Protein AF-A0A328DQ25-F1 (afdb_monomer_lite)

Structure (mmCIF, N/CA/C/O backbone):
data_AF-A0A328DQ25-F1
#
_entry.id   AF-A0A328DQ25-F1
#
loop_
_atom_site.group_PDB
_atom_site.id
_atom_site.type_symbol
_atom_site.label_atom_id
_atom_site.label_alt_id
_atom_site.label_comp_id
_atom_site.label_asym_id
_atom_site.label_entity_id
_atom_site.label_seq_id
_atom_site.pdbx_PDB_ins_code
_atom_site.Cartn_x
_atom_site.Cartn_y
_atom_site.Cartn_z
_atom_site.occupancy
_atom_site.B_iso_or_equiv
_atom_site.auth_seq_id
_atom_site.auth_comp_id
_atom_site.auth_asym_id
_atom_site.auth_atom_id
_atom_site.pdbx_PDB_model_num
ATOM 1 N N . MET A 1 1 ? -29.453 -23.575 -29.698 1.00 55.84 1 MET A N 1
ATOM 2 C CA . MET A 1 1 ? -28.253 -22.708 -29.710 1.00 55.84 1 MET A CA 1
ATOM 3 C C . MET A 1 1 ? -27.517 -22.906 -31.032 1.00 55.84 1 MET A C 1
ATOM 5 O O . MET A 1 1 ? -26.722 -23.825 -31.148 1.00 55.84 1 MET A O 1
ATOM 9 N N . GLY A 1 2 ? -27.873 -22.142 -32.072 1.00 80.12 2 GLY A N 1
ATOM 10 C CA . GLY A 1 2 ? -27.347 -22.353 -33.431 1.00 80.12 2 GLY A CA 1
ATOM 11 C C . GLY A 1 2 ? -25.906 -21.866 -33.618 1.00 80.12 2 GLY A C 1
ATOM 12 O O . GLY A 1 2 ? -25.383 -21.123 -32.787 1.00 80.12 2 GLY A O 1
ATOM 13 N N . LEU A 1 3 ? -25.291 -22.226 -34.750 1.00 77.50 3 LEU A N 1
ATOM 14 C CA . LEU A 1 3 ? -23.912 -21.868 -35.135 1.00 77.50 3 LEU A CA 1
ATOM 15 C C . LEU A 1 3 ? -23.592 -20.374 -34.946 1.00 77.50 3 LEU A C 1
ATOM 17 O O . LEU A 1 3 ? -22.498 -20.014 -34.518 1.00 77.50 3 LEU A O 1
ATOM 21 N N . ARG A 1 4 ? -24.576 -19.495 -35.172 1.00 80.38 4 ARG A N 1
ATOM 22 C CA . ARG A 1 4 ? -24.462 -18.048 -34.932 1.00 80.38 4 ARG A CA 1
ATOM 23 C C . ARG A 1 4 ? -24.108 -17.702 -33.478 1.00 80.38 4 ARG A C 1
ATOM 25 O O . ARG A 1 4 ? -23.265 -16.839 -33.253 1.00 80.38 4 ARG A O 1
ATOM 32 N N . GLY A 1 5 ? -24.697 -18.390 -32.499 1.00 81.62 5 GLY A N 1
ATOM 33 C CA . GLY A 1 5 ? -24.419 -18.172 -31.074 1.00 81.62 5 GLY A CA 1
ATOM 34 C C . GLY A 1 5 ? -23.017 -18.629 -30.668 1.00 81.62 5 GLY A C 1
ATOM 35 O O . GLY A 1 5 ? -22.339 -17.948 -29.898 1.00 81.62 5 GLY A O 1
ATOM 36 N N . LEU A 1 6 ? -22.540 -19.731 -31.256 1.00 83.69 6 LEU A N 1
ATOM 37 C CA . LEU A 1 6 ? -21.179 -20.222 -31.037 1.00 83.69 6 LEU A CA 1
ATOM 38 C C . LEU A 1 6 ? -20.138 -19.225 -31.566 1.00 83.69 6 LEU A C 1
ATOM 40 O O . LEU A 1 6 ? -19.184 -18.900 -30.864 1.00 83.69 6 LEU A O 1
ATOM 44 N N . VAL A 1 7 ? -20.360 -18.663 -32.758 1.00 87.44 7 VAL A N 1
ATOM 45 C CA . VAL A 1 7 ? -19.454 -17.670 -33.359 1.00 87.44 7 VAL A CA 1
ATOM 46 C C . VAL A 1 7 ? -19.368 -16.393 -32.514 1.00 87.44 7 VAL A C 1
ATOM 48 O O . VAL A 1 7 ? -18.276 -15.857 -32.327 1.00 87.44 7 VAL A O 1
ATOM 51 N N . VAL A 1 8 ? -20.485 -15.914 -31.958 1.00 85.44 8 VAL A N 1
ATOM 52 C CA . VAL A 1 8 ? -20.495 -14.746 -31.056 1.00 85.44 8 VAL A CA 1
ATOM 53 C C . VAL A 1 8 ? -19.740 -15.044 -29.753 1.00 85.44 8 VAL A C 1
ATOM 55 O O . VAL A 1 8 ? -18.932 -14.226 -29.306 1.00 85.44 8 VAL A O 1
ATOM 58 N N . SER A 1 9 ? -19.929 -16.233 -29.177 1.00 86.12 9 SER A N 1
ATOM 59 C CA . SER A 1 9 ? -19.222 -16.676 -27.965 1.00 86.12 9 SER A CA 1
ATOM 60 C C . SER A 1 9 ? -17.704 -16.786 -28.179 1.00 86.12 9 SER A C 1
ATOM 62 O O . SER A 1 9 ? -16.909 -16.290 -27.380 1.00 86.12 9 SER A O 1
ATOM 64 N N . VAL A 1 10 ? -17.272 -17.342 -29.315 1.00 91.56 10 VAL A N 1
ATOM 65 C CA . VAL A 1 10 ? -15.844 -17.444 -29.657 1.00 91.56 10 VAL A CA 1
ATOM 66 C C . VAL A 1 10 ? -15.233 -16.061 -29.898 1.00 91.56 10 VAL A C 1
ATOM 68 O O . VAL A 1 10 ? -14.163 -15.764 -29.367 1.00 91.56 10 VAL A O 1
ATOM 71 N N . LYS A 1 11 ? -15.919 -15.174 -30.634 1.00 90.12 11 LYS A N 1
ATOM 72 C CA . LYS A 1 11 ? -15.436 -13.806 -30.896 1.00 90.12 11 LYS A CA 1
ATOM 73 C C . LYS A 1 11 ? -15.284 -12.985 -29.616 1.00 90.12 11 LYS A C 1
ATOM 75 O O . LYS A 1 11 ? -14.288 -12.284 -29.455 1.00 90.12 11 LYS A O 1
ATOM 80 N N . THR A 1 12 ? -16.237 -13.090 -28.693 1.00 86.38 12 THR A N 1
ATOM 81 C CA . THR A 1 12 ? -16.190 -12.379 -27.405 1.00 86.38 12 THR A CA 1
ATOM 82 C C . THR A 1 12 ? -15.075 -12.906 -26.501 1.00 86.38 12 THR A C 1
ATOM 84 O O . THR A 1 12 ? -14.309 -12.107 -25.958 1.00 86.38 12 THR A O 1
ATOM 87 N N . LYS A 1 13 ? -14.895 -14.232 -26.407 1.00 87.00 13 LYS A N 1
ATOM 88 C CA . LYS A 1 13 ? -13.754 -14.853 -25.707 1.00 87.00 13 LYS A CA 1
ATOM 89 C C . LYS A 1 13 ? -12.413 -14.420 -26.313 1.00 87.00 13 LYS A C 1
ATOM 91 O O . LYS A 1 13 ? -11.517 -14.029 -25.570 1.00 87.00 13 LYS A O 1
ATOM 96 N N . LEU A 1 14 ? -12.284 -14.413 -27.642 1.00 87.19 14 LEU A N 1
ATOM 97 C CA . LEU A 1 14 ? -11.062 -13.995 -28.339 1.00 87.19 14 LEU A CA 1
ATOM 98 C C . LEU A 1 14 ? -10.732 -12.515 -28.094 1.00 87.19 14 LEU A C 1
ATOM 100 O O . LEU A 1 14 ? -9.576 -12.166 -27.855 1.00 87.19 14 LEU A O 1
ATOM 104 N N . LEU A 1 15 ? -11.744 -11.645 -28.105 1.00 82.12 15 LEU A N 1
ATOM 105 C CA . LEU A 1 15 ? -11.579 -10.217 -27.838 1.00 82.12 15 LEU A CA 1
ATOM 106 C C . LEU A 1 15 ? -11.159 -9.957 -26.380 1.00 82.12 15 LEU A C 1
ATOM 108 O O . LEU A 1 15 ? -10.290 -9.119 -26.139 1.00 82.12 15 LEU A O 1
ATOM 112 N N . LEU 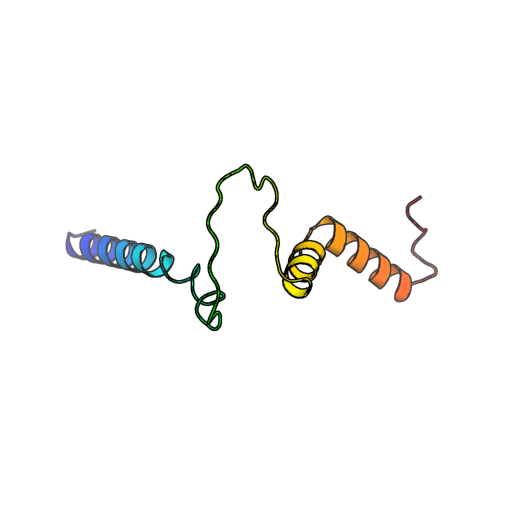A 1 16 ? -11.692 -10.721 -25.419 1.00 75.88 16 LEU A N 1
ATOM 113 C CA . LEU A 1 16 ? -11.260 -10.680 -24.015 1.00 75.88 16 LEU A CA 1
ATOM 114 C C . LEU A 1 16 ? -9.819 -11.172 -23.829 1.00 75.88 16 LEU A C 1
ATOM 116 O O . LEU A 1 16 ? -9.046 -10.526 -23.120 1.00 75.88 16 LEU A O 1
ATOM 120 N N . LEU A 1 17 ? -9.429 -12.265 -24.494 1.00 72.75 17 LEU A N 1
ATOM 121 C CA . LEU A 1 17 ? -8.045 -12.751 -24.471 1.00 72.75 17 LEU A CA 1
ATOM 122 C C . LEU A 1 17 ? -7.083 -11.717 -25.072 1.00 72.75 17 LEU A C 1
ATOM 124 O O . LEU A 1 17 ? -6.041 -11.429 -24.484 1.00 72.75 17 LEU A O 1
ATOM 128 N N . ARG A 1 18 ? -7.457 -11.090 -26.194 1.00 70.00 18 ARG A N 1
ATOM 129 C CA . ARG A 1 18 ? -6.663 -10.032 -26.835 1.00 70.00 18 ARG A CA 1
ATOM 130 C C . ARG A 1 18 ? -6.556 -8.772 -25.967 1.00 70.00 18 ARG A C 1
ATOM 132 O O . ARG A 1 18 ? -5.515 -8.123 -25.978 1.00 70.00 18 ARG A O 1
ATOM 139 N N . ARG A 1 19 ? -7.578 -8.451 -25.163 1.00 61.78 19 ARG A N 1
ATOM 140 C CA . ARG A 1 19 ? -7.565 -7.311 -24.224 1.00 61.78 19 ARG A CA 1
ATOM 141 C C . ARG A 1 19 ? -6.662 -7.544 -23.002 1.00 61.78 19 ARG A C 1
ATOM 143 O O . ARG A 1 19 ? -6.231 -6.577 -22.381 1.00 61.78 19 ARG A O 1
ATOM 150 N N . ARG A 1 20 ? -6.307 -8.796 -22.683 1.00 53.16 20 ARG A N 1
ATOM 151 C CA . ARG A 1 20 ? -5.426 -9.145 -21.550 1.00 53.16 20 ARG A CA 1
ATOM 152 C C . ARG A 1 20 ? -3.926 -8.960 -21.838 1.00 53.16 20 ARG A C 1
ATOM 154 O O . ARG A 1 20 ? -3.121 -9.125 -20.929 1.00 53.16 20 ARG A O 1
ATOM 161 N N . ARG A 1 21 ? -3.535 -8.586 -23.063 1.00 55.56 21 ARG A N 1
ATOM 162 C CA . ARG A 1 21 ? -2.123 -8.394 -23.445 1.00 55.56 21 ARG A CA 1
ATOM 163 C C . ARG A 1 21 ? -1.595 -6.964 -23.223 1.00 55.56 21 ARG A C 1
ATOM 165 O O . ARG A 1 21 ? -0.397 -6.749 -23.338 1.00 55.56 21 ARG A O 1
ATOM 172 N N . ASN A 1 22 ? -2.447 -6.001 -22.853 1.00 53.56 22 ASN A N 1
ATOM 173 C CA . ASN A 1 22 ? -2.074 -4.576 -22.902 1.00 53.56 22 ASN A CA 1
ATOM 174 C C . ASN A 1 22 ? -2.103 -3.853 -21.542 1.00 53.56 22 ASN A C 1
ATOM 176 O O . ASN A 1 22 ? -1.830 -2.658 -21.490 1.00 53.56 22 ASN A O 1
ATOM 180 N N . ASN A 1 23 ? -2.383 -4.549 -20.434 1.00 51.34 23 ASN A N 1
ATOM 181 C CA . ASN A 1 23 ? -2.414 -3.929 -19.098 1.00 51.34 23 ASN A CA 1
ATOM 182 C C . ASN A 1 23 ? -1.127 -4.141 -18.284 1.00 51.34 23 ASN A C 1
ATOM 184 O O . ASN A 1 23 ? -1.050 -3.695 -17.144 1.00 51.34 23 ASN A O 1
ATOM 188 N N . SER A 1 24 ? -0.108 -4.783 -18.858 1.00 45.59 24 SER A N 1
ATOM 189 C CA . SER A 1 24 ? 1.208 -4.963 -18.229 1.00 45.59 24 SER A CA 1
ATOM 190 C C . SER A 1 24 ? 2.290 -4.023 -18.778 1.00 45.59 24 SER A C 1
ATOM 192 O O . SER A 1 24 ? 3.447 -4.157 -18.396 1.00 45.59 24 SER A O 1
ATOM 194 N N . THR A 1 25 ? 1.952 -3.051 -19.639 1.00 46.12 25 THR A N 1
ATOM 195 C CA . THR A 1 25 ? 2.975 -2.199 -20.292 1.00 46.12 25 THR A CA 1
ATOM 196 C C . THR A 1 25 ? 2.677 -0.692 -20.276 1.00 46.12 25 THR A C 1
ATOM 198 O O . THR A 1 25 ? 3.504 0.091 -20.728 1.00 46.12 25 THR A O 1
ATOM 201 N N . ILE A 1 26 ? 1.560 -0.236 -19.692 1.00 44.31 26 ILE A N 1
ATOM 202 C CA . ILE A 1 26 ? 1.222 1.208 -19.652 1.00 44.31 26 ILE A CA 1
ATOM 203 C C . ILE A 1 26 ? 1.885 1.967 -18.480 1.00 44.31 26 ILE A C 1
ATOM 205 O O . ILE A 1 26 ? 1.892 3.191 -18.481 1.00 44.31 26 ILE A O 1
ATOM 209 N N . ILE A 1 27 ? 2.540 1.291 -17.526 1.00 45.56 27 ILE A N 1
ATOM 210 C CA . ILE A 1 27 ? 3.266 1.980 -16.430 1.00 45.56 27 ILE A CA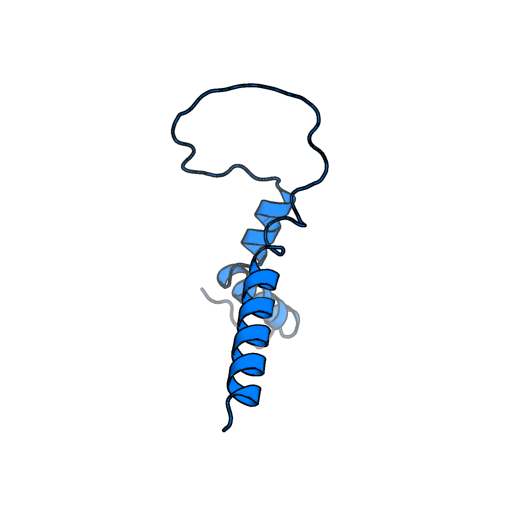 1
ATOM 211 C C . ILE A 1 27 ? 4.792 2.048 -16.667 1.00 45.56 27 ILE A C 1
ATOM 213 O O . ILE A 1 27 ? 5.497 2.704 -15.911 1.00 45.56 27 ILE A O 1
ATOM 217 N N . VAL A 1 28 ? 5.331 1.436 -17.732 1.00 48.81 28 VAL A N 1
ATOM 218 C CA . VAL A 1 28 ? 6.802 1.293 -17.887 1.00 48.81 28 VAL A CA 1
ATOM 219 C C . VAL A 1 28 ? 7.355 1.825 -19.218 1.00 48.81 28 VAL A C 1
ATOM 221 O O . VAL A 1 28 ? 8.565 1.893 -19.403 1.00 48.81 28 VAL A O 1
ATOM 224 N N . ALA A 1 29 ? 6.504 2.277 -20.142 1.00 45.00 29 ALA A N 1
ATOM 225 C CA . ALA A 1 29 ? 6.935 2.803 -21.438 1.00 45.00 29 ALA A CA 1
ATOM 226 C C . ALA A 1 29 ? 6.953 4.342 -21.483 1.00 45.00 29 ALA A C 1
ATOM 228 O O . ALA A 1 29 ? 6.282 4.942 -22.318 1.00 45.00 29 ALA A O 1
ATOM 229 N N . ARG A 1 30 ? 7.712 5.007 -20.599 1.00 48.62 30 ARG A N 1
ATOM 230 C CA . ARG A 1 30 ? 8.245 6.349 -20.904 1.00 48.62 30 ARG A CA 1
ATOM 231 C C . ARG A 1 30 ? 9.352 6.769 -19.937 1.00 48.62 30 ARG A C 1
ATOM 233 O O . ARG A 1 30 ? 9.151 6.792 -18.730 1.00 48.62 30 ARG A O 1
ATOM 240 N N . HIS A 1 31 ? 10.471 7.173 -20.539 1.00 37.69 31 HIS A N 1
ATOM 241 C CA . HIS A 1 31 ? 11.685 7.771 -19.970 1.00 37.69 31 HIS A CA 1
ATOM 242 C C . HIS A 1 31 ? 12.709 6.842 -19.313 1.00 37.69 31 HIS A C 1
ATOM 244 O O . HIS A 1 31 ? 12.828 6.824 -18.097 1.00 37.69 31 HIS A O 1
ATOM 250 N N . HIS A 1 32 ? 13.553 6.225 -20.147 1.00 34.16 32 HIS A N 1
ATOM 251 C CA . HIS A 1 32 ? 14.985 6.078 -19.867 1.00 34.16 32 HIS A CA 1
ATOM 252 C C . HIS A 1 32 ? 15.774 6.226 -21.179 1.00 34.16 32 HIS A C 1
ATOM 254 O O . HIS A 1 32 ? 15.947 5.269 -21.929 1.00 34.16 32 HIS A O 1
ATOM 260 N N . SER A 1 33 ? 16.228 7.449 -21.461 1.00 48.88 33 SER A N 1
ATOM 261 C CA . SER A 1 33 ? 17.397 7.662 -22.316 1.00 48.88 33 SER A CA 1
ATOM 262 C C . SER A 1 33 ? 18.650 7.477 -21.454 1.00 48.88 33 SER A C 1
ATOM 264 O O . SER A 1 33 ? 18.674 7.924 -20.308 1.00 48.88 33 SER A O 1
ATOM 266 N N . SER A 1 34 ? 19.655 6.820 -22.042 1.00 50.62 34 SER A N 1
ATOM 267 C CA . SER A 1 34 ? 21.066 6.695 -21.632 1.00 50.62 34 SER A CA 1
ATOM 268 C C . SER A 1 34 ? 21.396 6.014 -20.295 1.00 50.62 34 SER A C 1
ATOM 270 O O . SER A 1 34 ? 21.457 6.658 -19.253 1.00 50.62 34 SER A O 1
ATOM 272 N N . SER A 1 35 ? 21.782 4.734 -20.337 1.00 47.62 35 SER A N 1
ATOM 273 C CA . SER A 1 35 ? 23.206 4.323 -20.340 1.00 47.62 35 SER A CA 1
ATOM 274 C C . SER A 1 35 ? 23.374 2.811 -20.103 1.00 47.62 35 SER A C 1
ATOM 276 O O . SER A 1 35 ? 22.663 2.171 -19.337 1.00 47.62 35 SER A O 1
ATOM 278 N N . SER A 1 36 ? 24.312 2.249 -20.850 1.00 58.31 36 SER A N 1
ATOM 279 C CA . SER A 1 36 ? 24.770 0.864 -20.917 1.00 58.31 36 SER A CA 1
ATOM 280 C C . SER A 1 36 ? 25.431 0.346 -19.632 1.00 58.31 36 SER A C 1
ATOM 282 O O . SER A 1 36 ? 26.308 1.014 -19.095 1.00 58.31 36 SER A O 1
ATOM 284 N N . SER A 1 37 ? 25.157 -0.900 -19.236 1.00 50.25 37 SER A N 1
ATOM 285 C CA . SER A 1 37 ? 26.213 -1.900 -18.981 1.00 50.25 37 SER A CA 1
ATOM 286 C C . SER A 1 37 ? 25.626 -3.292 -18.726 1.00 50.25 37 SER A C 1
ATOM 288 O O . SER A 1 37 ? 24.663 -3.490 -17.991 1.00 50.25 37 SER A O 1
ATOM 290 N N . SER A 1 38 ? 26.223 -4.256 -19.411 1.00 64.81 38 SER A N 1
ATOM 291 C CA . SER A 1 38 ? 26.048 -5.697 -19.303 1.00 64.81 38 SER A CA 1
ATOM 292 C C . SER A 1 38 ? 26.769 -6.259 -18.075 1.00 64.81 38 SER A C 1
ATOM 294 O O . SER A 1 38 ? 27.977 -6.067 -17.968 1.00 64.81 38 SER A O 1
ATOM 296 N N . SER A 1 39 ? 26.090 -7.045 -17.240 1.00 50.91 39 SER A N 1
ATOM 297 C CA . SER A 1 39 ? 26.680 -8.233 -16.598 1.00 50.91 39 SER A CA 1
ATOM 298 C C . SER A 1 39 ? 25.611 -9.045 -15.863 1.00 50.91 39 SER A C 1
ATOM 300 O O . SER A 1 39 ? 24.904 -8.590 -14.969 1.00 50.91 39 SER A O 1
ATOM 302 N N . SER A 1 40 ? 25.477 -10.290 -16.295 1.00 69.62 40 SER A N 1
ATOM 303 C CA . SER A 1 40 ? 24.700 -11.346 -15.669 1.00 69.62 40 SER A CA 1
ATOM 304 C C . SER A 1 40 ? 25.335 -11.798 -14.352 1.00 69.62 40 SER A C 1
ATOM 306 O O . SER A 1 40 ? 26.424 -12.364 -14.385 1.00 69.62 40 SER A O 1
ATOM 308 N N . SER A 1 41 ? 24.629 -11.663 -13.227 1.00 58.97 41 SER A N 1
ATOM 309 C CA . SER A 1 41 ? 24.692 -12.628 -12.115 1.00 58.97 41 SER A CA 1
ATOM 310 C C . SER A 1 41 ? 23.634 -12.306 -11.054 1.00 58.97 41 SER A C 1
ATOM 312 O O . SER A 1 41 ? 23.738 -11.294 -10.370 1.00 58.97 41 SER A O 1
ATOM 314 N N . CYS A 1 42 ? 22.638 -13.187 -10.913 1.00 54.03 42 CYS A N 1
ATOM 315 C CA . CYS A 1 42 ? 21.818 -13.366 -9.706 1.00 54.03 42 CYS A CA 1
ATOM 316 C C . CYS A 1 42 ? 21.336 -12.072 -9.013 1.00 54.03 42 CYS A C 1
ATOM 318 O O . CYS A 1 42 ? 21.771 -11.726 -7.915 1.00 54.03 42 CYS A O 1
ATOM 320 N N . SER A 1 43 ? 20.368 -11.380 -9.618 1.00 61.38 43 SER A N 1
ATOM 321 C CA . SER A 1 43 ? 19.582 -10.376 -8.893 1.00 61.38 43 SER A CA 1
ATOM 322 C C . SER A 1 43 ? 18.361 -11.065 -8.288 1.00 61.38 43 SER A C 1
ATOM 324 O O . SER A 1 43 ? 17.267 -11.005 -8.838 1.00 61.38 43 SER A O 1
ATOM 326 N N . TRP A 1 44 ? 18.541 -11.763 -7.163 1.00 71.50 44 TRP A N 1
ATOM 327 C CA . TRP A 1 44 ? 17.424 -12.310 -6.369 1.00 71.50 44 TRP A CA 1
ATOM 328 C C . TRP A 1 44 ? 16.447 -11.217 -5.897 1.00 71.50 44 TRP A C 1
ATOM 330 O O . TRP A 1 44 ? 15.322 -11.510 -5.497 1.00 71.50 44 TRP A O 1
ATOM 340 N N . TYR A 1 45 ? 16.875 -9.955 -5.969 1.00 79.62 45 TYR A N 1
ATOM 341 C CA . TYR A 1 45 ? 16.098 -8.779 -5.626 1.00 79.62 45 TYR A CA 1
ATOM 342 C C . TYR A 1 45 ? 15.985 -7.828 -6.819 1.00 79.62 45 TYR A C 1
ATOM 344 O O . TYR A 1 45 ? 16.995 -7.410 -7.385 1.00 79.62 45 TYR A O 1
ATOM 352 N N . ASP A 1 46 ? 14.759 -7.458 -7.182 1.00 84.81 46 ASP A N 1
ATOM 353 C CA . ASP A 1 46 ? 14.504 -6.440 -8.199 1.00 84.81 46 ASP A CA 1
ATOM 354 C C . ASP A 1 46 ? 14.546 -5.044 -7.560 1.00 84.81 46 ASP A C 1
ATOM 356 O O . ASP A 1 46 ? 13.702 -4.686 -6.730 1.00 84.81 46 ASP A O 1
ATOM 360 N N . LYS A 1 47 ? 15.571 -4.256 -7.904 1.00 88.12 47 LYS A N 1
ATOM 361 C CA . LYS A 1 47 ? 15.744 -2.900 -7.370 1.00 88.12 47 LYS A CA 1
ATOM 362 C C . LYS A 1 47 ? 14.743 -1.968 -8.044 1.00 88.12 47 LYS A C 1
ATOM 364 O O . LYS A 1 47 ? 14.805 -1.735 -9.245 1.00 88.12 47 LYS A O 1
ATOM 369 N N . MET A 1 48 ? 13.882 -1.348 -7.246 1.00 89.69 48 MET A N 1
ATOM 370 C CA . MET A 1 48 ? 12.847 -0.431 -7.727 1.00 89.69 48 MET A CA 1
ATOM 371 C C . MET A 1 48 ? 12.977 0.971 -7.115 1.00 89.69 48 MET A C 1
ATOM 373 O O . MET A 1 48 ? 13.690 1.186 -6.134 1.00 89.69 48 MET A O 1
ATOM 377 N N . LYS A 1 49 ? 12.280 1.951 -7.706 1.00 93.44 49 LYS A N 1
ATOM 378 C CA . LYS A 1 49 ? 12.225 3.330 -7.189 1.00 93.44 49 LYS A CA 1
ATOM 379 C C . LYS A 1 49 ? 11.538 3.353 -5.821 1.00 93.44 49 LYS A C 1
ATOM 381 O O . LYS A 1 49 ? 10.546 2.657 -5.620 1.00 93.44 49 LYS A O 1
ATOM 386 N N . LYS A 1 50 ? 11.998 4.227 -4.917 1.00 92.62 50 LYS A N 1
ATOM 387 C CA . LYS A 1 50 ? 11.466 4.358 -3.546 1.00 92.62 50 LYS A CA 1
ATOM 388 C C . LYS A 1 50 ? 9.939 4.493 -3.502 1.00 92.62 50 LYS A C 1
ATOM 390 O O . LYS A 1 50 ? 9.314 3.847 -2.670 1.00 92.62 50 LYS A O 1
ATOM 395 N N . SER A 1 51 ? 9.348 5.283 -4.402 1.00 94.81 51 SER A N 1
ATOM 396 C CA . SER A 1 51 ? 7.892 5.474 -4.497 1.00 94.81 51 SER A CA 1
ATOM 397 C C . SER A 1 51 ? 7.133 4.193 -4.853 1.00 94.81 51 SER A C 1
ATOM 399 O O . SER A 1 51 ? 6.009 3.989 -4.405 1.00 94.81 51 SER A O 1
ATOM 401 N N . GLU A 1 52 ? 7.734 3.326 -5.666 1.00 90.38 52 GLU A N 1
ATOM 402 C CA . GLU A 1 52 ? 7.141 2.037 -6.017 1.00 90.38 52 GLU A CA 1
ATOM 403 C C . GLU A 1 52 ? 7.305 1.032 -4.878 1.00 90.38 52 GLU A C 1
ATOM 405 O O . GLU A 1 52 ? 6.345 0.335 -4.550 1.00 90.38 52 GLU A O 1
ATOM 410 N N . SER A 1 53 ? 8.454 1.032 -4.194 1.00 91.94 53 SER A N 1
ATOM 411 C CA . SER A 1 53 ? 8.649 0.218 -2.988 1.00 91.94 53 SER A CA 1
ATOM 412 C C . SER A 1 53 ? 7.605 0.533 -1.919 1.00 91.94 53 SER A C 1
ATOM 414 O O . SER A 1 53 ? 6.948 -0.374 -1.413 1.00 91.94 53 SER A O 1
ATOM 416 N N . THR A 1 54 ? 7.400 1.818 -1.611 1.00 94.62 54 THR A N 1
ATOM 417 C CA . THR A 1 54 ? 6.435 2.237 -0.584 1.00 94.62 54 THR A CA 1
ATOM 418 C C . THR A 1 54 ? 5.004 1.897 -0.983 1.00 94.62 54 THR A C 1
ATOM 420 O O . THR A 1 54 ? 4.220 1.447 -0.151 1.00 94.62 54 THR A O 1
ATOM 423 N N . ARG A 1 55 ? 4.654 2.044 -2.266 1.00 95.19 55 ARG A N 1
ATOM 424 C CA . ARG A 1 55 ? 3.335 1.661 -2.786 1.00 95.19 55 ARG A CA 1
ATOM 425 C C . ARG A 1 55 ? 3.054 0.172 -2.584 1.00 95.19 55 ARG A C 1
ATOM 427 O O . ARG A 1 55 ? 1.942 -0.187 -2.200 1.00 95.19 55 ARG A O 1
ATOM 434 N N . ILE A 1 56 ? 4.024 -0.691 -2.883 1.00 93.94 56 ILE A N 1
ATOM 435 C CA . ILE A 1 56 ? 3.875 -2.145 -2.725 1.00 93.94 56 ILE A CA 1
ATOM 436 C C . ILE A 1 56 ? 3.722 -2.504 -1.247 1.00 93.94 56 ILE A C 1
ATOM 438 O O . ILE A 1 56 ? 2.830 -3.275 -0.895 1.00 93.94 56 ILE A O 1
ATOM 442 N N . GLU A 1 57 ? 4.534 -1.900 -0.384 1.00 93.56 57 GLU A N 1
ATOM 443 C CA . GLU A 1 57 ? 4.481 -2.126 1.057 1.00 93.56 57 GLU A CA 1
ATOM 444 C C . GLU A 1 57 ? 3.130 -1.706 1.660 1.00 93.56 57 GLU A C 1
ATOM 446 O O . GLU A 1 57 ? 2.489 -2.502 2.346 1.00 93.56 57 GLU A O 1
ATOM 451 N N . LEU A 1 58 ? 2.619 -0.519 1.309 1.00 95.25 58 LEU A N 1
ATOM 452 C CA . LEU A 1 58 ? 1.304 -0.027 1.750 1.00 95.25 58 LEU A CA 1
ATOM 453 C C . LEU A 1 58 ? 0.131 -0.881 1.241 1.00 95.25 58 LEU A C 1
ATOM 455 O O . LEU A 1 58 ? -0.920 -0.944 1.878 1.00 95.25 58 LEU A O 1
ATOM 459 N N . ARG A 1 59 ? 0.293 -1.564 0.102 1.00 94.19 59 ARG A N 1
ATOM 460 C CA . ARG A 1 59 ? -0.708 -2.498 -0.442 1.00 94.19 59 ARG A CA 1
ATOM 461 C C . ARG A 1 59 ? -0.724 -3.853 0.265 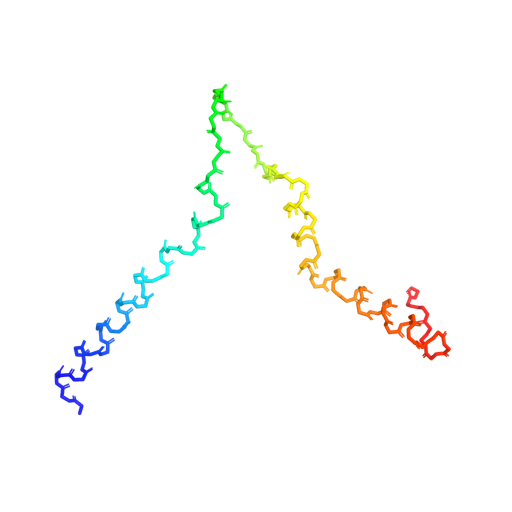1.00 94.19 59 ARG A C 1
ATOM 463 O O . ARG A 1 59 ? -1.625 -4.653 0.008 1.00 94.19 59 ARG A O 1
ATOM 470 N N . SER A 1 60 ? 0.240 -4.134 1.138 1.00 96.31 60 SER A N 1
ATOM 471 C CA . SER A 1 60 ? 0.254 -5.363 1.924 1.00 96.31 60 SER A CA 1
ATOM 472 C C . SER A 1 60 ? -0.949 -5.431 2.868 1.00 96.31 60 SER A C 1
ATOM 474 O O . SER A 1 60 ? -1.282 -4.460 3.547 1.00 96.31 60 SER A O 1
ATOM 476 N N . ARG A 1 61 ? -1.556 -6.618 3.002 1.00 96.69 61 ARG A N 1
ATOM 477 C CA . ARG A 1 61 ? -2.645 -6.861 3.969 1.00 96.69 61 ARG A CA 1
ATOM 478 C C . ARG A 1 61 ? -2.225 -6.533 5.402 1.00 96.69 61 ARG A C 1
ATOM 480 O O . ARG A 1 61 ? -3.050 -6.089 6.192 1.00 96.69 61 ARG A O 1
ATOM 487 N N . LYS A 1 62 ? -0.951 -6.764 5.744 1.00 96.19 62 LYS A N 1
ATOM 488 C CA . LYS A 1 62 ? -0.411 -6.456 7.075 1.00 96.19 62 LYS A CA 1
ATOM 489 C C . LYS A 1 62 ? -0.414 -4.949 7.326 1.00 96.19 62 LYS A C 1
ATOM 491 O O . LYS A 1 62 ? -0.910 -4.520 8.360 1.00 96.19 62 LYS A O 1
ATOM 496 N N . ALA A 1 63 ? 0.071 -4.167 6.360 1.00 96.00 63 ALA A N 1
ATOM 497 C CA . ALA A 1 63 ? 0.064 -2.709 6.442 1.00 96.00 63 ALA A CA 1
ATOM 498 C C . ALA A 1 63 ? -1.369 -2.171 6.558 1.00 96.00 63 ALA A C 1
ATOM 500 O O . ALA A 1 63 ? -1.655 -1.378 7.446 1.00 96.00 63 ALA A O 1
ATOM 501 N N . GLN A 1 64 ? -2.293 -2.676 5.734 1.00 96.81 64 GLN A N 1
ATOM 502 C C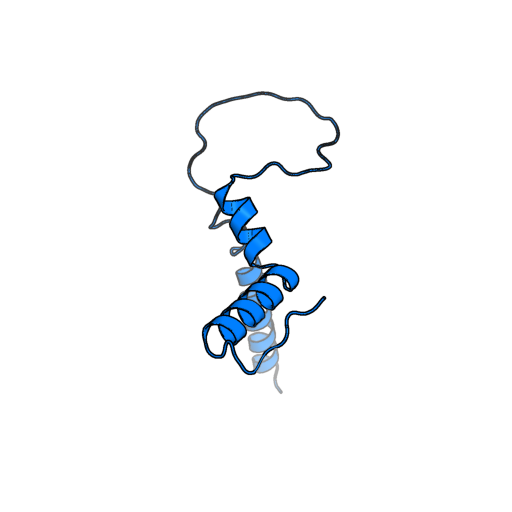A . GLN A 1 64 ? -3.704 -2.279 5.783 1.00 96.81 64 GLN A CA 1
ATOM 503 C C . GLN A 1 64 ? -4.352 -2.545 7.144 1.00 96.81 64 GLN A C 1
ATOM 505 O O . GLN A 1 64 ? -5.035 -1.669 7.663 1.00 96.81 64 GLN A O 1
ATOM 510 N N . LYS A 1 65 ? -4.116 -3.722 7.739 1.00 96.12 65 LYS A N 1
ATOM 511 C CA . LYS A 1 65 ? -4.635 -4.055 9.073 1.00 96.12 65 LYS A CA 1
ATOM 512 C C . LYS A 1 65 ? -4.134 -3.086 10.139 1.00 96.12 65 LYS A C 1
ATOM 514 O O . LYS A 1 65 ? -4.937 -2.605 10.926 1.00 96.12 65 LYS A O 1
ATOM 519 N N . ILE A 1 66 ? -2.834 -2.786 10.133 1.00 95.44 66 ILE A N 1
ATOM 520 C CA . ILE A 1 66 ? -2.233 -1.845 11.087 1.00 95.44 66 ILE A CA 1
ATOM 521 C C . ILE A 1 66 ? -2.857 -0.461 10.911 1.00 95.44 66 ILE A C 1
ATOM 523 O O . ILE A 1 66 ? -3.350 0.104 11.876 1.00 95.44 66 ILE A O 1
ATOM 527 N N . ILE A 1 67 ? -2.922 0.044 9.675 1.00 94.56 67 ILE A N 1
ATOM 528 C CA . ILE A 1 67 ? -3.515 1.355 9.375 1.00 94.56 67 ILE A CA 1
ATOM 529 C C . ILE A 1 67 ? -4.967 1.418 9.863 1.00 94.56 67 ILE A C 1
ATOM 531 O O . ILE A 1 67 ? -5.345 2.376 10.527 1.00 94.56 67 ILE A O 1
ATOM 535 N N . GLN A 1 68 ? -5.775 0.394 9.580 1.00 94.12 68 GLN A N 1
ATOM 536 C CA . GLN A 1 68 ? -7.166 0.333 10.032 1.00 94.12 68 GLN A CA 1
ATOM 537 C C . GLN A 1 68 ? -7.279 0.321 11.558 1.00 94.12 68 GLN A C 1
ATOM 539 O O . GLN A 1 68 ? -8.075 1.070 12.109 1.00 94.12 68 GLN A O 1
ATOM 544 N N . GLN A 1 69 ? -6.476 -0.491 12.246 1.00 92.00 69 GLN A N 1
ATOM 545 C CA . GLN A 1 69 ? -6.470 -0.537 13.709 1.00 92.00 69 GLN A CA 1
ATOM 546 C C . GLN A 1 69 ? -6.062 0.805 14.319 1.00 92.00 69 GLN A C 1
ATOM 548 O O . GLN A 1 69 ? -6.708 1.269 15.254 1.00 92.00 69 GLN A O 1
ATOM 553 N N . THR A 1 70 ? -5.030 1.450 13.772 1.00 92.62 70 THR A N 1
ATOM 554 C CA . THR A 1 70 ? -4.586 2.771 14.225 1.00 92.62 70 THR A CA 1
ATOM 555 C C . THR A 1 70 ? -5.660 3.833 14.006 1.00 92.62 70 THR A C 1
ATOM 557 O O . THR A 1 70 ? -5.873 4.645 14.898 1.00 92.62 70 THR A O 1
ATOM 560 N N . LEU A 1 71 ? -6.363 3.813 12.867 1.00 91.94 71 LEU A N 1
ATOM 561 C CA . LEU A 1 71 ? -7.476 4.732 12.604 1.00 91.94 71 LEU A CA 1
ATOM 562 C C . LEU A 1 71 ? -8.619 4.534 13.605 1.00 91.94 71 LEU A C 1
ATOM 564 O O . LEU A 1 71 ? -9.075 5.501 14.201 1.00 91.94 71 LEU A O 1
ATOM 568 N N . LEU A 1 72 ? -9.017 3.286 13.862 1.00 89.44 72 LEU A N 1
ATOM 569 C CA . LEU A 1 72 ? -10.064 2.983 14.842 1.00 89.44 72 LEU A CA 1
ATOM 570 C C . LEU A 1 72 ? -9.683 3.429 16.261 1.00 89.44 72 LEU A C 1
ATOM 572 O O . LEU A 1 72 ? -10.525 3.957 16.983 1.00 89.44 72 LEU A O 1
ATOM 576 N N . PHE A 1 73 ? -8.422 3.239 16.661 1.00 88.56 73 PHE A N 1
ATOM 577 C CA . PHE A 1 73 ? -7.930 3.704 17.959 1.00 88.56 73 PHE A CA 1
ATOM 578 C C . PHE A 1 73 ? -7.896 5.235 18.040 1.00 88.56 73 PHE A C 1
ATOM 580 O O . PHE A 1 73 ? -8.248 5.802 19.069 1.00 88.56 73 PHE A O 1
ATOM 587 N N . ALA A 1 74 ? -7.492 5.911 16.961 1.00 88.88 74 ALA A N 1
ATOM 588 C CA . ALA A 1 74 ? -7.493 7.369 16.904 1.00 88.88 74 ALA A CA 1
ATOM 589 C C . ALA A 1 74 ? -8.914 7.942 17.036 1.00 88.88 74 ALA A C 1
ATOM 591 O O . ALA A 1 74 ? -9.104 8.929 17.744 1.00 88.88 74 ALA A O 1
ATOM 592 N N . ASP A 1 75 ? -9.900 7.297 16.408 1.00 88.19 75 ASP A N 1
ATOM 593 C CA . ASP A 1 75 ? -11.305 7.705 16.478 1.00 88.19 75 ASP A CA 1
ATOM 594 C C . ASP A 1 75 ? -11.946 7.382 17.841 1.00 88.19 75 ASP A C 1
ATOM 596 O O . ASP A 1 75 ? -12.832 8.104 18.302 1.00 88.19 75 ASP A O 1
ATOM 600 N N . SER A 1 76 ? -11.514 6.307 18.512 1.00 81.75 76 SER A N 1
ATOM 601 C CA . SER A 1 76 ? -12.029 5.909 19.827 1.00 81.75 76 SER A CA 1
ATOM 602 C C . SER A 1 76 ? -10.915 5.438 20.774 1.00 81.75 76 SER A C 1
ATOM 604 O O . SER A 1 76 ? -10.742 4.235 21.002 1.00 81.75 76 SER A O 1
ATOM 606 N N . PRO A 1 77 ? -10.188 6.379 21.406 1.00 79.81 77 PRO A N 1
ATOM 607 C CA . PRO A 1 77 ? -9.017 6.060 22.228 1.00 79.81 77 PRO A CA 1
ATOM 608 C C . PRO A 1 77 ? -9.359 5.300 23.519 1.00 79.81 77 PRO A C 1
ATOM 610 O O . PRO A 1 77 ? -8.472 4.745 24.160 1.00 79.81 77 PRO A O 1
ATOM 613 N N . HIS A 1 78 ? -10.637 5.268 23.914 1.00 73.94 78 HIS A N 1
ATOM 614 C CA . HIS A 1 78 ? -11.107 4.624 25.144 1.00 73.94 78 HIS A CA 1
ATOM 615 C C . HIS A 1 78 ? -11.658 3.205 24.953 1.00 73.94 78 HIS A C 1
ATOM 617 O O . HIS A 1 78 ? -11.825 2.496 25.942 1.00 73.94 78 HIS A O 1
ATOM 623 N N . THR A 1 79 ? -11.967 2.781 23.724 1.00 69.56 79 THR A N 1
ATOM 624 C CA . THR A 1 79 ? -12.634 1.484 23.480 1.00 69.56 79 THR A CA 1
ATOM 625 C C . THR A 1 79 ? -11.703 0.405 22.936 1.00 69.56 79 THR A C 1
ATOM 627 O O . THR A 1 79 ? -12.058 -0.772 22.956 1.00 69.56 79 THR A O 1
ATOM 630 N N . ALA A 1 80 ? -10.502 0.771 22.487 1.00 62.38 80 ALA A N 1
ATOM 631 C CA . ALA A 1 80 ? -9.533 -0.159 21.927 1.00 62.38 80 ALA A CA 1
ATOM 632 C C . ALA A 1 80 ? -8.313 -0.282 22.852 1.00 62.38 80 ALA A C 1
ATOM 634 O O . ALA A 1 80 ? -7.617 0.692 23.104 1.00 62.38 80 ALA A O 1
ATOM 635 N N . SER A 1 81 ?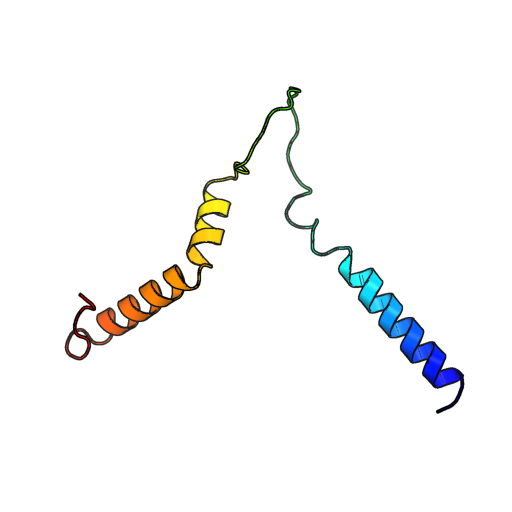 -8.027 -1.481 23.360 1.00 66.31 81 SER A N 1
ATOM 636 C CA . SER A 1 81 ? -6.754 -1.786 24.028 1.00 66.31 81 SER A CA 1
ATOM 637 C C . SER A 1 81 ? -5.689 -2.128 22.983 1.00 66.31 81 SER A C 1
ATOM 639 O O . SER A 1 81 ? -5.986 -2.850 22.028 1.00 66.31 81 SER A O 1
ATOM 641 N N . PHE A 1 82 ? -4.454 -1.646 23.154 1.00 63.12 82 PHE A N 1
ATOM 642 C CA . PHE A 1 82 ? -3.355 -1.963 22.234 1.00 63.12 82 PHE A CA 1
ATOM 643 C C . PHE A 1 82 ? -3.145 -3.482 22.129 1.00 63.12 82 PHE A C 1
ATOM 645 O O . PHE A 1 82 ? -3.072 -4.148 23.164 1.00 63.12 82 PHE A O 1
ATOM 652 N N . PRO A 1 83 ? -3.028 -4.048 20.913 1.00 62.69 83 PRO A N 1
ATOM 653 C CA . PRO A 1 83 ? -2.597 -5.429 20.767 1.00 62.69 83 PRO A CA 1
ATOM 654 C C . PRO A 1 83 ? -1.122 -5.515 21.179 1.00 62.69 83 PRO A C 1
ATOM 656 O O . PRO A 1 83 ? -0.260 -4.955 20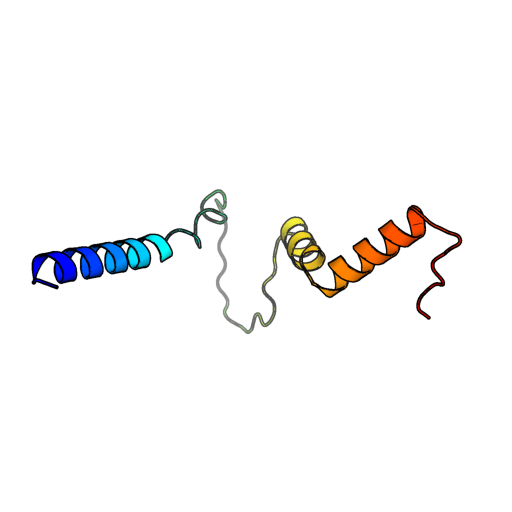.501 1.00 62.69 83 PRO A O 1
ATOM 659 N N . THR A 1 84 ? -0.863 -6.156 22.320 1.00 57.97 84 THR A N 1
ATOM 660 C CA . THR A 1 84 ? 0.479 -6.510 22.813 1.00 57.97 84 THR A CA 1
ATOM 661 C C . THR A 1 84 ? 1.115 -7.608 21.979 1.00 57.97 84 THR A C 1
ATOM 663 O O . THR A 1 84 ? 0.377 -8.565 21.645 1.00 57.97 84 THR A O 1
#

pLDDT: mean 75.03, std 18.31, range [34.16, 96.81]

Radius of gyration: 23.95 Å; chains: 1; bounding box: 55×30×60 Å

Secondary structure (DSSP, 8-state):
--HHHHHHHHHHHHHHHHHTTSSSSTTTSS-------------SS----HHHHHHHHHTSHHHHHHHHHHHHHHH-TTT-----

Organism: NCBI:txid267555

Sequence (84 aa):
MGLRGLVVSVKTKLLLLRRRRNNSTIIVARHHSSSSSSSSSCSWYDKMKKSESTRIELRSRKAQKIIQQTLLFADSPHTASFPT

Foldseek 3Di:
DDPVVVVVVVVVVVVVVVVVPPPVPPVPPDDDDDDDDDDDDDPVDDDDDPVVVVVVVCPDPVNVVVVVLVVVCVVPVPPDDDDD